Protein AF-A0A1Y3URA4-F1 (afdb_monomer_lite)

Foldseek 3Di:
DPDPCPPPDQWDADPVRDIFGFPDFPDWDDDVQWIWTFTDTPNDTFIKIWHQDDPVGIDIDGDDDDPPPPPPPPPPPDDDPDD

Secondary structure (DSSP, 8-state):
----STTS-SEEE-TTS-EEE--EEEEEEEETTEEEEEEEETTEEEEEEEESSSTTSSEEEE---------------------

Structure (mmCIF, N/CA/C/O backbone):
data_AF-A0A1Y3URA4-F1
#
_entry.id   AF-A0A1Y3URA4-F1
#
loop_
_atom_site.group_PDB
_atom_site.id
_atom_site.type_symbol
_atom_site.label_atom_id
_atom_site.label_alt_id
_atom_site.label_comp_id
_atom_site.label_asym_id
_atom_site.label_entity_id
_atom_site.label_seq_id
_atom_site.pdbx_PDB_ins_code
_atom_site.Cartn_x
_atom_site.Cartn_y
_atom_site.Cartn_z
_atom_site.occupancy
_atom_site.B_iso_or_equiv
_atom_site.auth_seq_id
_atom_site.auth_comp_id
_atom_site.auth_asym_id
_atom_site.auth_atom_id
_atom_site.pdbx_PDB_model_num
ATOM 1 N N . MET A 1 1 ? 5.821 5.347 -17.557 1.00 55.97 1 MET A N 1
ATOM 2 C CA . MET A 1 1 ? 5.097 6.413 -16.830 1.00 55.97 1 MET A CA 1
ATOM 3 C C . MET A 1 1 ? 5.279 6.207 -15.336 1.00 55.97 1 MET A C 1
ATOM 5 O O . MET A 1 1 ? 5.343 5.060 -14.912 1.00 55.97 1 MET A O 1
ATOM 9 N N . ALA A 1 2 ? 5.393 7.282 -14.555 1.00 62.34 2 ALA A N 1
ATOM 10 C CA . ALA A 1 2 ? 5.318 7.181 -13.099 1.00 62.34 2 ALA A CA 1
ATOM 11 C C . ALA A 1 2 ? 3.858 6.910 -12.682 1.00 62.34 2 ALA A C 1
ATOM 13 O O . ALA A 1 2 ? 2.970 7.497 -13.299 1.00 62.34 2 ALA A O 1
ATOM 14 N N . PRO A 1 3 ? 3.601 6.079 -11.657 1.00 66.88 3 PRO A N 1
ATOM 15 C CA . PRO A 1 3 ? 2.285 5.925 -11.050 1.00 66.88 3 PRO A CA 1
ATOM 16 C C . PRO A 1 3 ? 1.675 7.278 -10.730 1.00 66.88 3 PRO A C 1
ATOM 18 O O . PRO A 1 3 ? 2.305 8.078 -10.038 1.00 66.88 3 PRO A O 1
ATOM 21 N N . ASP A 1 4 ? 0.462 7.551 -11.191 1.00 68.31 4 ASP A N 1
ATOM 22 C CA . ASP A 1 4 ? -0.320 8.720 -10.775 1.00 68.31 4 ASP A CA 1
ATOM 23 C C . ASP A 1 4 ? -1.061 8.475 -9.438 1.00 68.31 4 ASP A C 1
ATOM 25 O O . ASP A 1 4 ? -1.439 9.420 -8.755 1.00 68.31 4 ASP A O 1
ATOM 29 N N . GLY A 1 5 ? -1.143 7.213 -9.003 1.00 61.59 5 GLY A N 1
ATOM 30 C CA . GLY A 1 5 ? -1.849 6.779 -7.798 1.00 61.59 5 GLY A CA 1
ATOM 31 C C . GLY A 1 5 ? -3.253 6.238 -8.074 1.00 61.59 5 GLY A C 1
ATOM 32 O O . GLY A 1 5 ? -3.823 5.619 -7.180 1.00 61.59 5 GLY A O 1
ATOM 33 N N . THR A 1 6 ? -3.778 6.378 -9.297 1.00 69.44 6 THR A N 1
ATOM 34 C CA . THR A 1 6 ? -5.058 5.767 -9.713 1.00 69.44 6 THR A CA 1
ATOM 35 C C . THR A 1 6 ? -4.974 4.244 -9.812 1.00 69.44 6 THR A C 1
ATOM 37 O O . THR A 1 6 ? -5.967 3.547 -9.663 1.00 69.44 6 THR A O 1
ATOM 40 N N . GLU A 1 7 ? -3.764 3.718 -9.989 1.00 75.56 7 GLU A N 1
ATOM 41 C CA . GLU A 1 7 ? -3.457 2.286 -9.977 1.00 75.56 7 GLU A CA 1
ATOM 42 C C . GLU A 1 7 ? -3.350 1.670 -8.573 1.00 75.56 7 GLU A C 1
ATOM 44 O O . GLU A 1 7 ? -3.085 0.471 -8.450 1.00 75.56 7 GLU A O 1
ATOM 49 N N . THR A 1 8 ? -3.484 2.477 -7.515 1.00 79.25 8 THR A N 1
ATOM 50 C CA . THR A 1 8 ? -3.416 1.965 -6.144 1.00 79.25 8 THR A CA 1
ATOM 51 C C . THR A 1 8 ? -4.627 1.062 -5.902 1.00 79.25 8 THR A C 1
ATOM 53 O O . THR A 1 8 ? -5.747 1.486 -6.184 1.00 79.25 8 THR A O 1
ATOM 56 N N . PRO A 1 9 ? -4.448 -0.164 -5.381 1.00 82.19 9 PRO A N 1
ATOM 57 C CA . PRO A 1 9 ? -5.573 -1.028 -5.053 1.00 82.19 9 PRO A CA 1
ATOM 58 C C . PRO A 1 9 ? -6.514 -0.347 -4.054 1.00 82.19 9 PRO A C 1
ATOM 60 O O . PRO A 1 9 ? -6.069 0.334 -3.133 1.00 82.19 9 PRO A O 1
ATOM 63 N N . GLU A 1 10 ? -7.819 -0.570 -4.202 1.00 86.06 10 GLU A N 1
ATOM 64 C CA . GLU A 1 10 ? -8.819 -0.048 -3.258 1.00 86.06 10 GLU A CA 1
ATOM 65 C C . GLU A 1 10 ? -8.774 -0.772 -1.905 1.00 86.06 10 GLU A C 1
ATOM 67 O O . GLU A 1 10 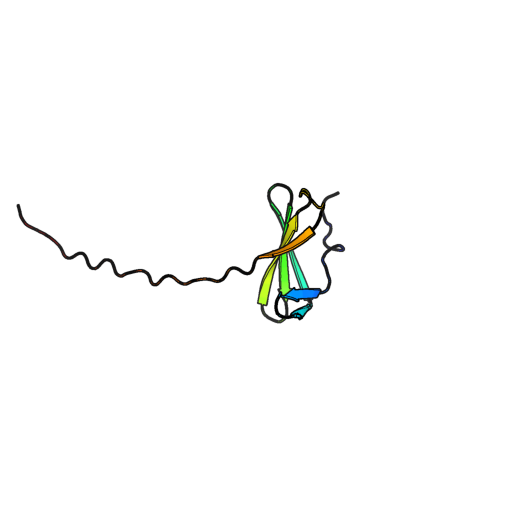? -9.171 -0.220 -0.877 1.00 86.06 10 GLU A O 1
ATOM 72 N N . VAL A 1 11 ? -8.306 -2.024 -1.900 1.00 86.31 11 VAL A N 1
ATOM 73 C CA . VAL A 1 11 ? -8.306 -2.905 -0.731 1.00 86.31 11 VAL A CA 1
ATOM 74 C C . VAL A 1 11 ? -6.988 -3.670 -0.640 1.00 86.31 11 VAL A C 1
ATOM 76 O O . VAL A 1 11 ? -6.470 -4.174 -1.635 1.00 86.31 11 VAL A O 1
ATOM 79 N N . VAL A 1 12 ? -6.473 -3.800 0.580 1.00 83.38 12 VAL A N 1
ATOM 80 C CA . VAL A 1 12 ? -5.359 -4.678 0.942 1.00 83.38 12 VAL A CA 1
ATOM 81 C C . VAL A 1 12 ? -5.912 -5.882 1.695 1.00 83.38 12 VAL A C 1
ATOM 83 O O . VAL A 1 12 ? -6.593 -5.723 2.706 1.00 83.38 12 VAL A O 1
ATOM 86 N N . MET A 1 13 ? -5.581 -7.088 1.237 1.00 83.25 13 MET A N 1
ATOM 87 C CA . MET A 1 13 ? -5.829 -8.323 1.980 1.00 83.25 13 MET A CA 1
ATOM 88 C C . MET A 1 13 ? -4.578 -8.720 2.765 1.00 83.25 13 MET A C 1
ATOM 90 O O . MET A 1 13 ? -3.481 -8.765 2.206 1.00 83.25 13 MET A O 1
ATOM 94 N N . LEU A 1 14 ? -4.734 -9.015 4.052 1.00 78.38 14 LEU A N 1
ATOM 95 C CA . LEU A 1 14 ? -3.679 -9.605 4.870 1.00 78.38 14 LEU A CA 1
ATOM 96 C C . LEU A 1 14 ? -3.651 -11.135 4.721 1.00 78.38 14 LEU A C 1
ATOM 98 O O . LEU A 1 14 ? -4.662 -11.733 4.353 1.00 78.38 14 LEU A O 1
ATOM 102 N N . PRO A 1 15 ? -2.529 -11.801 5.059 1.00 76.00 15 PRO A N 1
ATOM 103 C CA . PRO A 1 15 ? -2.422 -13.262 4.974 1.00 76.00 15 PRO A CA 1
ATOM 104 C C . PRO A 1 15 ? -3.445 -14.036 5.819 1.00 76.00 15 PRO A C 1
ATOM 106 O O . PRO A 1 15 ? -3.733 -15.189 5.522 1.00 76.00 15 PRO A O 1
ATOM 109 N N . ASP A 1 16 ? -3.994 -13.414 6.864 1.00 81.69 16 ASP A N 1
ATOM 110 C CA . ASP A 1 16 ? -5.048 -13.987 7.711 1.00 81.69 16 ASP A CA 1
ATOM 111 C C . ASP A 1 16 ? -6.466 -13.821 7.126 1.00 81.69 16 ASP A C 1
ATOM 113 O O . ASP A 1 16 ? -7.451 -14.159 7.780 1.00 81.69 16 ASP A O 1
ATOM 117 N N . GLY A 1 17 ? -6.580 -13.299 5.901 1.00 81.75 17 GLY A N 1
ATOM 118 C CA . GLY A 1 17 ? -7.838 -13.101 5.186 1.00 81.75 17 GLY A CA 1
ATOM 119 C C . GLY A 1 17 ? -8.553 -11.788 5.509 1.00 81.75 17 GLY A C 1
ATOM 120 O O . GLY A 1 17 ? -9.577 -11.492 4.892 1.00 81.75 17 GLY A O 1
ATOM 121 N N . ARG A 1 18 ? -8.039 -10.964 6.433 1.00 84.75 18 ARG A N 1
ATOM 122 C CA . ARG A 1 18 ? -8.644 -9.656 6.721 1.00 84.75 18 ARG A CA 1
ATOM 123 C C . ARG A 1 18 ? -8.456 -8.693 5.554 1.00 84.75 18 ARG A C 1
ATOM 125 O O . ARG A 1 18 ? -7.367 -8.579 4.996 1.00 84.75 18 ARG A O 1
ATOM 132 N N . LEU A 1 19 ? -9.520 -7.963 5.233 1.00 87.69 19 LEU A N 1
ATOM 133 C CA . LEU A 1 19 ? -9.556 -6.950 4.182 1.00 87.69 19 LEU A CA 1
ATOM 134 C C . LEU A 1 19 ? -9.555 -5.549 4.789 1.00 87.69 19 LEU A C 1
ATOM 136 O O . LEU A 1 19 ? -10.347 -5.248 5.679 1.00 87.69 19 LEU A O 1
ATOM 140 N N . PHE A 1 20 ? -8.695 -4.685 4.263 1.00 85.88 20 PHE A N 1
ATOM 141 C CA . PHE A 1 20 ? -8.552 -3.301 4.686 1.00 85.88 20 PHE A CA 1
ATOM 142 C C . PHE A 1 20 ? -8.721 -2.376 3.493 1.00 85.88 20 PHE A C 1
ATOM 144 O O . PHE A 1 20 ? -7.936 -2.427 2.547 1.00 85.88 20 PHE A O 1
ATOM 151 N N . ARG A 1 21 ? -9.741 -1.521 3.537 1.00 90.06 21 ARG A N 1
ATOM 152 C CA . ARG A 1 21 ? -9.953 -0.509 2.505 1.00 90.06 21 ARG A CA 1
ATOM 153 C C . ARG A 1 21 ? -8.933 0.614 2.666 1.00 90.06 21 ARG A C 1
ATOM 155 O O . ARG A 1 21 ? -8.743 1.118 3.771 1.00 90.06 21 ARG A O 1
ATOM 162 N N . ILE A 1 22 ? -8.306 1.009 1.565 1.00 88.94 22 ILE A N 1
ATOM 163 C CA . ILE A 1 22 ? -7.492 2.219 1.513 1.00 88.94 22 ILE A CA 1
ATOM 164 C C . ILE A 1 22 ? -8.442 3.401 1.353 1.00 88.94 22 ILE A C 1
ATOM 166 O O . ILE A 1 22 ? -9.190 3.494 0.383 1.00 88.94 22 ILE A O 1
ATOM 170 N N . GLU A 1 23 ? -8.426 4.298 2.330 1.00 90.00 23 GLU A N 1
ATOM 171 C CA . GLU A 1 23 ? -9.274 5.489 2.333 1.00 90.00 23 GLU A CA 1
ATOM 172 C C . GLU A 1 23 ? -8.640 6.616 1.526 1.00 90.00 23 GLU A C 1
ATOM 174 O O . GLU A 1 23 ? -9.326 7.349 0.813 1.00 90.00 23 GLU A O 1
ATOM 179 N N . ARG A 1 24 ? -7.315 6.758 1.633 1.00 88.44 24 ARG A N 1
ATOM 180 C CA . ARG A 1 24 ? -6.573 7.833 0.979 1.00 88.44 24 ARG A CA 1
ATOM 181 C C . ARG A 1 24 ? -5.114 7.464 0.756 1.00 88.44 24 ARG A C 1
ATOM 183 O O . ARG A 1 24 ? -4.481 6.861 1.616 1.00 88.44 24 ARG A O 1
ATOM 190 N N . VAL A 1 25 ? -4.560 7.914 -0.368 1.00 88.75 25 VAL A N 1
ATOM 191 C CA . VAL A 1 25 ? -3.109 7.995 -0.584 1.00 88.75 25 VAL A CA 1
ATOM 192 C C . VAL A 1 25 ? -2.639 9.383 -0.149 1.00 88.75 25 VAL A C 1
ATOM 194 O O . VAL A 1 25 ? -3.088 10.394 -0.688 1.00 88.75 25 VAL A O 1
ATOM 197 N N . GLU A 1 26 ? -1.760 9.445 0.845 1.00 88.25 26 GLU A N 1
ATOM 198 C CA . GLU A 1 26 ? -1.251 10.707 1.393 1.00 88.25 26 GLU A CA 1
ATOM 199 C C . GLU A 1 26 ? -0.025 11.210 0.639 1.00 88.25 26 GLU A C 1
ATOM 201 O O . GLU A 1 26 ? 0.118 12.402 0.377 1.00 88.25 26 GLU A O 1
ATOM 206 N N . SER A 1 27 ? 0.880 10.299 0.289 1.00 88.06 27 SER A N 1
ATOM 207 C CA . SER A 1 27 ? 2.094 10.640 -0.440 1.00 88.06 27 SER A CA 1
ATOM 208 C C . SER A 1 27 ? 2.632 9.442 -1.207 1.00 88.06 27 SER A C 1
ATOM 210 O O . SER A 1 27 ? 2.255 8.293 -0.964 1.00 88.06 27 SER A O 1
ATOM 212 N N . ARG A 1 28 ? 3.540 9.720 -2.142 1.00 88.69 28 ARG A N 1
ATOM 213 C CA . ARG A 1 28 ? 4.251 8.704 -2.912 1.00 88.69 28 ARG A CA 1
ATOM 214 C C . ARG A 1 28 ? 5.707 9.097 -3.092 1.00 88.69 28 ARG A C 1
ATOM 216 O O . ARG A 1 28 ? 6.027 10.277 -3.244 1.00 88.69 28 ARG A O 1
ATOM 223 N N . ARG A 1 29 ? 6.583 8.103 -3.160 1.00 89.12 29 ARG A N 1
ATOM 224 C CA . ARG A 1 29 ? 8.016 8.293 -3.379 1.00 89.12 29 ARG A CA 1
ATOM 225 C C . ARG A 1 29 ? 8.576 7.171 -4.243 1.00 89.12 29 ARG A C 1
ATOM 227 O O . ARG A 1 29 ? 8.278 6.005 -4.007 1.00 89.12 29 ARG A O 1
ATOM 234 N N . ARG A 1 30 ? 9.426 7.509 -5.217 1.00 87.56 30 ARG A N 1
ATOM 235 C CA . ARG A 1 30 ? 10.231 6.519 -5.953 1.00 87.56 30 ARG A CA 1
ATOM 236 C C . ARG A 1 30 ? 11.292 5.936 -5.016 1.00 87.56 30 ARG A C 1
ATOM 238 O O . ARG A 1 30 ? 12.012 6.695 -4.366 1.00 87.56 30 ARG A O 1
ATOM 245 N N . VAL A 1 31 ? 11.404 4.612 -4.962 1.00 86.94 31 VAL A N 1
ATOM 246 C CA . VAL A 1 31 ? 12.421 3.910 -4.167 1.00 86.94 31 VAL A CA 1
ATOM 247 C C . VAL A 1 31 ? 13.011 2.791 -5.019 1.00 86.94 31 VAL A C 1
ATOM 249 O O . VAL A 1 31 ? 12.326 1.809 -5.297 1.00 86.94 31 VAL A O 1
ATOM 252 N N . GLY A 1 32 ? 14.263 2.961 -5.457 1.00 84.69 32 GLY A N 1
ATOM 253 C CA . GLY A 1 32 ? 14.918 2.039 -6.391 1.00 84.69 32 GLY A CA 1
ATOM 254 C C . GLY A 1 32 ? 14.073 1.819 -7.649 1.00 84.69 32 GLY A C 1
ATOM 255 O O . GLY A 1 32 ? 13.634 2.779 -8.291 1.00 84.69 32 GLY A O 1
ATOM 256 N N . ASP A 1 33 ? 13.779 0.553 -7.937 1.00 85.00 33 ASP A N 1
ATOM 257 C CA . ASP A 1 33 ? 12.953 0.146 -9.076 1.00 85.00 33 ASP A CA 1
ATOM 258 C C . ASP A 1 33 ? 11.440 0.195 -8.804 1.00 85.00 33 ASP A C 1
ATOM 260 O O . ASP A 1 33 ? 10.628 -0.049 -9.700 1.00 85.00 33 ASP A O 1
ATOM 264 N N . GLY A 1 34 ? 11.024 0.597 -7.602 1.00 87.88 34 GLY A N 1
ATOM 265 C CA . GLY A 1 34 ? 9.630 0.636 -7.170 1.00 87.88 34 GLY A CA 1
ATOM 266 C C . GLY A 1 34 ? 9.143 2.001 -6.683 1.00 87.88 34 GLY A C 1
ATOM 267 O O . GLY A 1 34 ? 9.760 3.047 -6.902 1.00 87.88 34 GLY A O 1
ATOM 268 N N . TYR A 1 35 ? 7.989 1.985 -6.029 1.00 88.50 35 TYR A N 1
ATOM 269 C CA . TYR A 1 35 ? 7.364 3.129 -5.378 1.00 88.50 35 TYR A CA 1
ATOM 270 C C . TYR A 1 35 ? 6.859 2.732 -3.993 1.00 88.50 35 TYR A C 1
ATOM 272 O O . TYR A 1 35 ? 6.324 1.643 -3.807 1.00 88.50 35 TYR A O 1
ATOM 280 N N . ALA A 1 36 ? 7.014 3.640 -3.037 1.00 89.25 36 ALA A N 1
ATOM 281 C CA . ALA A 1 36 ? 6.397 3.567 -1.724 1.00 89.25 36 ALA A CA 1
ATOM 282 C C . ALA A 1 36 ? 5.254 4.583 -1.661 1.00 89.25 36 ALA A C 1
ATOM 284 O O . ALA A 1 36 ? 5.448 5.748 -2.020 1.00 89.25 36 ALA A O 1
ATOM 285 N N . PHE A 1 37 ? 4.090 4.147 -1.196 1.00 89.06 37 PHE A N 1
ATOM 286 C CA . PHE A 1 37 ? 2.890 4.955 -1.025 1.00 89.06 37 PHE A CA 1
ATOM 287 C C . PHE A 1 37 ? 2.518 4.977 0.452 1.00 89.06 37 PHE A C 1
ATOM 289 O O . PHE A 1 37 ? 2.325 3.919 1.051 1.00 89.06 37 PHE A O 1
ATOM 296 N N . SER A 1 38 ? 2.401 6.166 1.035 1.00 88.88 38 SER A N 1
ATOM 297 C CA . SER A 1 38 ? 1.778 6.317 2.351 1.00 88.88 38 SER A CA 1
ATOM 298 C C . SER A 1 38 ? 0.269 6.305 2.167 1.00 88.88 38 SER A C 1
ATOM 300 O O . SER A 1 38 ? -0.262 7.139 1.430 1.00 88.88 38 SER A O 1
ATOM 302 N N . VAL A 1 39 ? -0.408 5.357 2.807 1.00 87.62 39 VAL A N 1
ATOM 303 C CA . VAL A 1 39 ? -1.853 5.154 2.682 1.00 87.62 39 VAL A CA 1
ATOM 304 C C . VAL A 1 39 ? -2.521 5.168 4.050 1.00 87.62 39 VAL A C 1
ATOM 306 O O . VAL A 1 39 ? -1.971 4.639 5.017 1.00 87.62 39 VAL A O 1
ATOM 309 N N . LEU A 1 40 ? -3.709 5.760 4.114 1.00 86.38 40 LEU A N 1
ATOM 310 C CA . LEU A 1 40 ? -4.574 5.772 5.285 1.00 86.38 40 LEU A CA 1
ATOM 311 C C . LEU A 1 40 ? -5.569 4.610 5.205 1.00 86.38 40 LEU A C 1
ATOM 313 O O . LEU A 1 40 ? -6.241 4.426 4.187 1.00 86.38 40 LEU A O 1
ATOM 317 N N . ILE A 1 41 ? -5.658 3.844 6.287 1.00 85.38 41 ILE A N 1
ATOM 318 C CA . ILE A 1 41 ? -6.609 2.751 6.488 1.00 85.38 41 ILE A CA 1
ATOM 319 C C . ILE A 1 41 ? -7.260 2.969 7.857 1.00 85.38 41 ILE A C 1
ATOM 321 O O . ILE 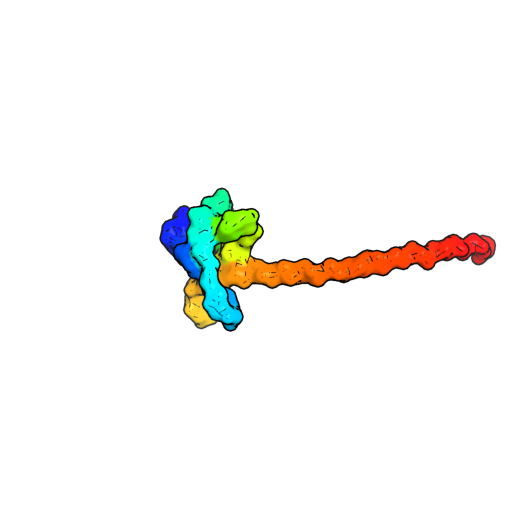A 1 41 ? -6.600 2.811 8.891 1.00 85.38 41 ILE A O 1
ATOM 325 N N . GLY A 1 42 ? -8.543 3.338 7.892 1.00 83.75 42 GLY A N 1
ATOM 326 C CA . GLY A 1 42 ? -9.176 3.800 9.125 1.00 83.75 42 GLY A CA 1
ATOM 327 C C . GLY A 1 42 ? -8.405 4.982 9.717 1.00 83.75 42 GLY A C 1
ATOM 328 O O . GLY A 1 42 ? -8.149 5.981 9.058 1.00 83.75 42 GLY A O 1
ATOM 329 N N . SER A 1 43 ? -7.958 4.845 10.964 1.00 82.12 43 SER A N 1
ATOM 330 C CA . SER A 1 43 ? -7.131 5.847 11.653 1.00 82.12 43 SER A CA 1
ATOM 331 C C . SER A 1 43 ? -5.615 5.628 11.531 1.00 82.12 43 SER A C 1
ATOM 333 O O . SER A 1 43 ? -4.848 6.330 12.190 1.00 82.12 43 SER A O 1
ATOM 335 N N . HIS A 1 44 ? -5.161 4.648 10.743 1.00 83.06 44 HIS A N 1
ATOM 336 C CA . HIS A 1 44 ? -3.755 4.242 10.698 1.00 83.06 44 HIS A CA 1
ATOM 337 C C . HIS A 1 44 ? -3.111 4.564 9.351 1.00 83.06 44 HIS A C 1
ATOM 339 O O . HIS A 1 44 ? -3.615 4.172 8.298 1.00 83.06 44 HIS A O 1
ATOM 345 N N . VAL A 1 45 ? -1.946 5.213 9.393 1.00 8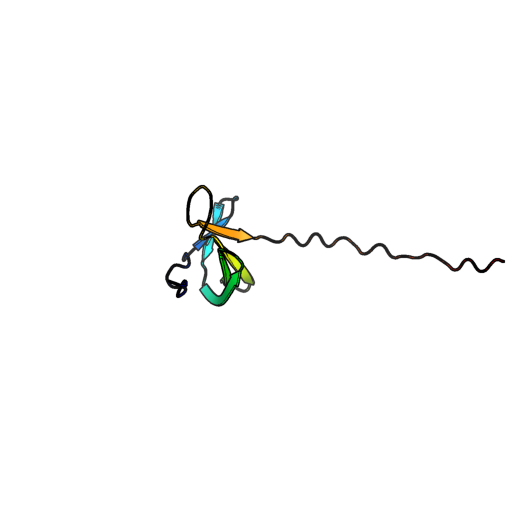5.88 45 VAL A N 1
ATOM 346 C CA . VAL A 1 45 ? -1.101 5.428 8.213 1.00 85.88 45 VAL A CA 1
ATOM 347 C C . VAL A 1 45 ? -0.103 4.280 8.093 1.00 85.88 45 VAL A C 1
ATOM 349 O O . VAL A 1 45 ? 0.605 3.954 9.045 1.00 85.88 45 VAL A O 1
ATOM 352 N N . THR A 1 46 ? -0.033 3.665 6.914 1.00 85.56 46 THR A N 1
ATOM 353 C CA . THR A 1 46 ? 0.906 2.579 6.600 1.00 85.56 46 THR A CA 1
ATOM 354 C C . THR A 1 46 ? 1.563 2.785 5.236 1.00 85.56 46 THR A C 1
ATOM 356 O O . THR A 1 46 ? 1.249 3.730 4.513 1.00 85.56 46 THR A O 1
ATOM 359 N N . THR A 1 47 ? 2.512 1.918 4.878 1.00 87.44 47 THR A N 1
ATOM 360 C CA . THR A 1 47 ? 3.226 1.979 3.599 1.00 87.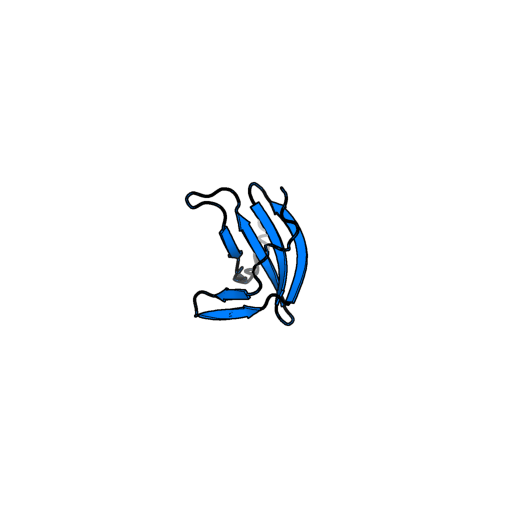44 47 THR A CA 1
ATOM 361 C C . THR A 1 47 ? 2.875 0.796 2.706 1.00 87.44 47 THR A C 1
ATOM 363 O O . THR A 1 47 ? 3.166 -0.361 3.022 1.00 87.44 47 THR A O 1
ATOM 366 N N . LEU A 1 48 ? 2.311 1.113 1.546 1.00 88.06 48 LEU A N 1
ATOM 367 C CA . LEU A 1 48 ? 2.080 0.189 0.448 1.00 88.06 48 LEU A CA 1
ATOM 368 C C . LEU A 1 48 ? 3.213 0.318 -0.577 1.00 88.06 48 LEU A C 1
ATOM 370 O O . LEU A 1 48 ? 3.585 1.421 -0.975 1.00 88.06 48 LEU A O 1
ATOM 374 N N . TRP A 1 49 ? 3.762 -0.807 -1.016 1.00 87.81 49 TRP A N 1
ATOM 375 C CA . TRP A 1 49 ? 4.875 -0.857 -1.955 1.00 87.81 49 TRP A CA 1
ATOM 376 C C . TRP A 1 49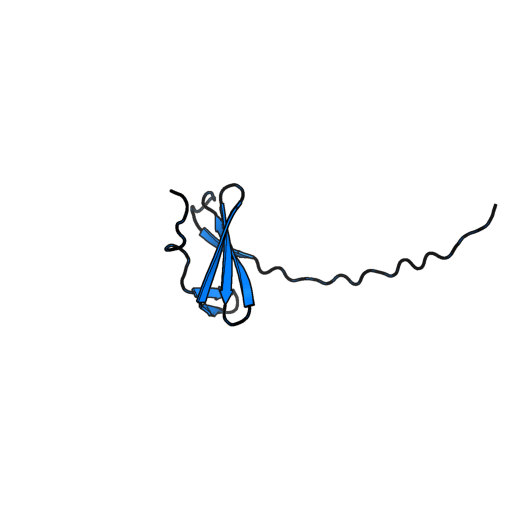 ? 4.424 -1.388 -3.305 1.00 87.81 49 TRP A C 1
ATOM 378 O O . TRP A 1 49 ? 3.711 -2.388 -3.383 1.00 87.81 49 TRP A O 1
ATOM 388 N N . LYS A 1 50 ? 4.893 -0.733 -4.366 1.00 86.69 50 LYS A N 1
ATOM 389 C CA . LYS A 1 50 ? 4.790 -1.211 -5.740 1.00 86.69 50 LYS A CA 1
ATOM 390 C C . LYS A 1 50 ? 6.178 -1.487 -6.287 1.00 86.69 50 LYS A C 1
ATOM 392 O O . LYS A 1 50 ? 6.966 -0.562 -6.474 1.00 86.69 50 LYS A O 1
ATOM 397 N N . GLU A 1 51 ? 6.470 -2.737 -6.589 1.00 85.69 51 GLU A N 1
ATOM 398 C CA . GLU A 1 51 ? 7.673 -3.119 -7.325 1.00 85.69 51 GLU A CA 1
ATOM 399 C C . GLU A 1 51 ? 7.341 -3.142 -8.818 1.00 85.69 51 GLU A C 1
ATOM 401 O O . GLU A 1 51 ? 6.309 -3.689 -9.206 1.00 85.69 51 GLU A O 1
ATOM 406 N N . LEU A 1 52 ? 8.168 -2.502 -9.655 1.00 80.56 52 LEU A N 1
ATOM 407 C CA . LEU A 1 52 ? 7.977 -2.526 -11.113 1.00 80.56 52 LEU A CA 1
ATOM 408 C C . LEU A 1 52 ? 8.810 -3.608 -11.801 1.00 80.56 52 LEU A C 1
ATOM 410 O O . LEU A 1 52 ? 8.442 -4.058 -12.883 1.00 80.56 52 LEU A O 1
ATOM 414 N N . CYS A 1 53 ? 9.916 -4.008 -11.178 1.00 70.38 53 CYS A N 1
ATOM 415 C CA . CYS A 1 53 ? 10.883 -4.945 -11.728 1.00 70.38 53 CYS A CA 1
ATOM 416 C C . CYS A 1 53 ? 11.016 -6.118 -10.757 1.00 70.38 53 CYS A C 1
ATOM 418 O O . CYS A 1 53 ? 11.527 -5.951 -9.658 1.00 70.38 53 CYS A O 1
ATOM 420 N N . GLY A 1 54 ? 10.536 -7.294 -11.153 1.00 64.81 54 GLY A N 1
ATOM 421 C CA . GLY A 1 54 ? 10.602 -8.522 -10.367 1.00 64.81 54 GLY A CA 1
ATOM 422 C C . GLY A 1 54 ? 10.418 -9.737 -11.273 1.00 64.81 54 GLY A C 1
ATOM 423 O O . GLY A 1 54 ? 9.937 -9.601 -12.397 1.00 64.81 54 GLY A O 1
ATOM 424 N N . TRP A 1 55 ? 10.783 -10.927 -10.791 1.00 63.75 55 TRP A N 1
ATOM 425 C CA . TRP A 1 55 ? 10.745 -12.176 -11.574 1.00 63.75 55 TRP A CA 1
ATOM 426 C C . TRP A 1 55 ? 9.358 -12.502 -12.155 1.00 63.75 55 TRP A C 1
ATOM 428 O O . TRP A 1 55 ? 9.259 -13.194 -13.161 1.00 63.75 55 TRP A O 1
ATOM 438 N N . SER A 1 56 ? 8.292 -11.979 -11.545 1.00 73.19 56 SER A N 1
ATOM 439 C CA . SER A 1 56 ? 6.897 -12.162 -11.957 1.00 73.19 56 SER A CA 1
ATOM 440 C C . SER A 1 56 ? 6.232 -10.879 -12.485 1.00 73.19 56 SER A C 1
ATOM 442 O O . SER A 1 56 ? 5.010 -10.826 -12.579 1.00 73.19 56 SER A O 1
ATOM 444 N N . GLY A 1 57 ? 7.007 -9.834 -12.803 1.00 74.25 57 GLY A N 1
ATOM 445 C CA . GLY A 1 57 ? 6.484 -8.533 -13.237 1.00 74.25 57 GLY A CA 1
ATOM 446 C C . GLY A 1 57 ? 6.019 -7.621 -12.087 1.00 74.25 57 GLY A C 1
ATOM 447 O O . GLY A 1 57 ? 6.339 -7.884 -10.923 1.00 74.25 57 GLY A O 1
ATOM 448 N N . PRO A 1 58 ? 5.302 -6.520 -12.398 1.00 75.94 58 PRO A N 1
ATOM 449 C CA . PRO A 1 58 ? 4.889 -5.536 -11.403 1.00 75.94 58 PRO A CA 1
ATOM 450 C C . PRO A 1 58 ? 3.935 -6.112 -10.353 1.00 75.94 58 PRO A C 1
ATOM 452 O O . PRO A 1 58 ? 2.966 -6.787 -10.697 1.00 75.94 58 PRO A O 1
ATOM 455 N N . ARG A 1 59 ? 4.161 -5.802 -9.071 1.00 79.12 59 ARG A N 1
ATOM 456 C CA . ARG A 1 59 ? 3.320 -6.292 -7.965 1.00 79.12 59 ARG A CA 1
ATOM 457 C C . ARG A 1 59 ? 3.197 -5.299 -6.818 1.00 79.12 59 ARG A C 1
ATOM 459 O O . ARG A 1 59 ? 4.091 -4.486 -6.578 1.00 79.12 59 ARG A O 1
ATOM 466 N N . TRP A 1 60 ? 2.093 -5.424 -6.088 1.00 79.94 60 TRP A N 1
ATOM 467 C CA . TRP A 1 60 ? 1.803 -4.671 -4.873 1.00 79.94 60 TRP A CA 1
ATOM 468 C C . TRP A 1 60 ? 2.037 -5.536 -3.637 1.00 79.94 60 TRP A C 1
ATOM 470 O O . TRP A 1 60 ? 1.644 -6.701 -3.613 1.00 79.94 60 TRP A O 1
ATOM 480 N N . PHE A 1 61 ? 2.647 -4.973 -2.598 1.00 78.00 61 PHE A N 1
ATOM 481 C CA . PHE A 1 61 ? 2.772 -5.628 -1.298 1.00 78.00 61 PHE A CA 1
ATOM 482 C C . PHE A 1 61 ? 2.809 -4.607 -0.163 1.00 78.00 61 PHE A C 1
ATOM 484 O O . PHE A 1 61 ? 3.272 -3.480 -0.323 1.00 78.00 61 PHE A O 1
ATOM 491 N N . VAL A 1 62 ? 2.333 -5.007 1.013 1.00 74.81 62 VAL A N 1
ATOM 492 C CA . VAL A 1 62 ? 2.411 -4.191 2.228 1.00 74.81 62 VAL A CA 1
ATOM 493 C C . VAL A 1 62 ? 3.534 -4.718 3.103 1.00 74.81 62 VAL A C 1
ATOM 495 O O . VAL A 1 62 ? 3.615 -5.915 3.371 1.00 74.81 62 VAL A O 1
ATOM 498 N N . VAL A 1 63 ? 4.403 -3.821 3.566 1.00 69.62 63 VAL A N 1
ATOM 499 C CA . VAL A 1 63 ? 5.445 -4.176 4.533 1.00 69.62 63 VAL A CA 1
ATOM 500 C C . VAL A 1 63 ? 4.908 -3.891 5.927 1.00 69.62 63 VAL A C 1
ATOM 502 O O . VAL A 1 63 ? 4.937 -2.756 6.400 1.00 69.62 63 VAL A O 1
ATOM 505 N N . LEU A 1 64 ? 4.431 -4.937 6.597 1.00 64.06 64 LEU A N 1
ATOM 506 C CA . LEU A 1 64 ? 4.084 -4.876 8.012 1.00 64.06 64 LEU A CA 1
ATOM 507 C C . LEU A 1 64 ? 5.381 -4.905 8.828 1.00 64.06 64 LEU A C 1
ATOM 509 O O . LEU A 1 64 ? 5.949 -5.967 9.083 1.00 64.06 64 LEU A O 1
ATOM 5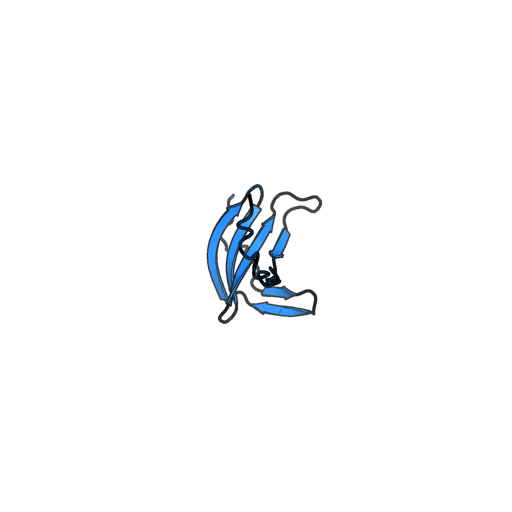13 N N . ARG A 1 65 ? 5.893 -3.737 9.229 1.00 57.94 65 ARG A N 1
ATOM 514 C CA . ARG A 1 65 ? 6.982 -3.693 10.210 1.00 57.94 65 ARG A CA 1
ATOM 515 C C . ARG A 1 65 ? 6.408 -4.065 11.575 1.00 57.94 65 ARG A C 1
ATOM 517 O O . ARG A 1 65 ? 5.789 -3.238 12.233 1.00 57.94 65 ARG A O 1
ATOM 524 N N . HIS A 1 66 ? 6.630 -5.301 12.016 1.00 47.44 66 HIS A N 1
ATOM 525 C CA . HIS A 1 66 ? 6.564 -5.609 13.440 1.00 47.44 66 HIS A CA 1
ATOM 526 C C . HIS A 1 66 ? 7.692 -4.828 14.118 1.00 47.44 66 HIS A C 1
ATOM 528 O O . HIS A 1 66 ? 8.861 -5.199 13.998 1.00 47.44 66 HIS A O 1
ATOM 534 N N . GLU A 1 67 ? 7.373 -3.755 14.838 1.00 43.66 67 GLU A N 1
ATOM 535 C CA . GLU A 1 67 ? 8.291 -3.258 15.856 1.00 43.66 67 GLU A CA 1
ATOM 536 C C . GLU A 1 67 ? 8.424 -4.350 16.926 1.00 43.66 67 GLU A C 1
ATOM 538 O O . GLU A 1 67 ? 7.681 -4.391 17.905 1.00 43.66 67 GLU A O 1
ATOM 543 N N . ARG A 1 68 ? 9.393 -5.260 16.775 1.00 44.56 68 ARG A N 1
ATOM 544 C CA . ARG A 1 68 ? 9.995 -5.864 17.962 1.00 44.56 68 ARG A CA 1
ATOM 545 C C . ARG A 1 68 ? 10.737 -4.729 18.650 1.00 44.56 68 ARG A C 1
ATOM 547 O O . ARG A 1 68 ? 11.887 -4.452 18.319 1.00 44.56 68 ARG A O 1
ATOM 554 N N . ARG A 1 69 ? 10.073 -4.051 19.590 1.00 42.66 69 ARG A N 1
ATOM 555 C CA . ARG A 1 69 ? 10.770 -3.274 20.616 1.00 42.66 69 ARG A CA 1
ATOM 556 C C . ARG A 1 69 ? 11.699 -4.247 21.334 1.00 42.66 69 ARG A C 1
ATOM 558 O O . ARG A 1 69 ? 11.264 -4.993 22.203 1.00 42.66 69 ARG A O 1
ATOM 565 N N . VAL A 1 70 ? 12.960 -4.290 20.922 1.00 48.44 70 VAL A N 1
ATOM 566 C CA . VAL A 1 70 ? 14.015 -4.902 21.723 1.00 48.44 70 VAL A CA 1
ATOM 567 C C . VAL A 1 70 ? 14.157 -3.988 22.941 1.00 48.44 70 VAL A C 1
ATOM 569 O O . VAL A 1 70 ? 14.433 -2.800 22.748 1.00 48.44 70 VAL A O 1
ATOM 572 N N . PRO A 1 71 ? 13.914 -4.463 24.176 1.00 43.50 71 PRO A N 1
ATOM 573 C CA . PRO A 1 71 ? 14.198 -3.662 25.354 1.00 43.50 71 PRO A CA 1
ATOM 574 C C . PRO A 1 71 ? 15.673 -3.279 25.300 1.00 43.50 71 PRO A C 1
ATOM 576 O O . PRO A 1 71 ? 16.542 -4.142 25.160 1.00 43.50 71 PRO A O 1
ATOM 579 N N . ARG A 1 72 ? 15.957 -1.978 25.350 1.00 47.81 72 ARG A N 1
ATOM 580 C CA . ARG A 1 72 ? 17.318 -1.473 25.500 1.00 47.81 72 ARG A CA 1
ATOM 581 C C . ARG A 1 72 ? 17.834 -2.031 26.823 1.00 47.81 72 ARG A C 1
ATOM 583 O O . ARG A 1 72 ? 17.404 -1.565 27.870 1.00 47.81 72 ARG A O 1
ATOM 590 N N . ALA A 1 73 ? 18.696 -3.045 26.770 1.00 54.47 73 ALA A N 1
ATOM 591 C CA . ALA A 1 73 ? 19.413 -3.508 27.946 1.00 54.47 73 ALA A CA 1
ATOM 592 C C . ALA A 1 73 ? 20.119 -2.293 28.560 1.00 54.47 73 ALA A C 1
ATOM 594 O O . ALA A 1 73 ? 20.930 -1.635 27.897 1.00 54.47 73 ALA A O 1
ATOM 595 N N . GLU A 1 74 ? 19.735 -1.947 29.786 1.00 48.06 74 GLU A N 1
ATOM 596 C CA . GLU A 1 74 ? 20.414 -0.937 30.581 1.00 48.06 74 GLU A CA 1
ATOM 597 C C . GLU A 1 74 ? 21.868 -1.370 30.724 1.00 48.06 74 GLU A C 1
ATOM 599 O O . GLU A 1 74 ? 22.192 -2.414 31.289 1.00 48.06 74 GLU A O 1
ATOM 604 N N . ARG A 1 75 ? 22.761 -0.582 30.133 1.00 47.41 75 ARG A N 1
ATOM 605 C CA . ARG A 1 75 ? 24.197 -0.771 30.259 1.00 47.41 75 ARG A CA 1
ATOM 606 C C . ARG A 1 75 ? 24.609 -0.221 31.622 1.00 47.41 75 ARG A C 1
ATOM 608 O O . ARG A 1 75 ? 25.211 0.842 31.699 1.00 47.41 75 ARG A O 1
ATOM 615 N N . THR A 1 76 ? 24.270 -0.934 32.691 1.00 53.84 76 THR A N 1
ATOM 616 C CA . THR A 1 76 ? 24.813 -0.682 34.030 1.00 53.84 76 THR A CA 1
ATOM 617 C C . THR A 1 76 ? 26.186 -1.342 34.103 1.00 53.84 76 THR A C 1
ATOM 619 O O . THR A 1 76 ? 26.360 -2.419 34.661 1.00 53.84 76 THR A O 1
ATOM 622 N N . GLY A 1 77 ? 27.161 -0.727 33.436 1.00 42.59 77 GLY A N 1
ATOM 623 C CA . GLY A 1 77 ? 28.575 -1.017 33.635 1.00 42.59 77 GLY A CA 1
ATOM 624 C C . GLY A 1 77 ? 29.117 0.016 34.603 1.00 42.59 77 GLY A C 1
ATOM 625 O O . GLY A 1 77 ? 29.460 1.114 34.180 1.00 42.59 77 GLY A O 1
ATOM 626 N N . ALA A 1 78 ? 29.093 -0.329 35.888 1.00 48.16 78 ALA A N 1
ATOM 627 C CA . ALA A 1 78 ? 29.689 0.449 36.956 1.00 48.16 78 ALA A CA 1
ATOM 628 C C . ALA A 1 78 ? 31.177 0.705 36.682 1.00 48.16 78 ALA A C 1
ATOM 630 O O . ALA A 1 78 ? 31.878 -0.159 36.149 1.00 48.16 78 ALA A O 1
ATOM 631 N N . ASP A 1 79 ? 31.618 1.895 37.079 1.00 51.25 79 ASP A N 1
ATOM 632 C CA . ASP A 1 79 ? 33.010 2.307 37.174 1.00 51.25 79 ASP A CA 1
ATOM 633 C C . ASP A 1 79 ? 33.911 1.176 37.689 1.00 51.25 79 ASP A C 1
ATOM 635 O O . ASP A 1 79 ? 33.695 0.593 38.754 1.00 51.25 79 ASP A O 1
ATOM 639 N N . HIS A 1 80 ? 34.975 0.898 36.943 1.00 41.78 80 HIS A N 1
ATOM 640 C CA . HIS A 1 80 ? 36.196 0.343 37.509 1.00 41.78 80 HIS A CA 1
ATOM 641 C C . HIS A 1 80 ? 37.265 1.424 37.445 1.00 41.78 80 HIS A C 1
ATOM 643 O O . HIS A 1 80 ? 38.059 1.505 36.511 1.00 41.78 80 HIS A O 1
ATOM 649 N N . ALA A 1 81 ? 37.252 2.271 38.472 1.00 43.97 81 ALA A N 1
ATOM 650 C CA . ALA A 1 81 ? 38.445 2.950 38.933 1.00 43.97 81 ALA A CA 1
ATOM 651 C C . ALA A 1 81 ? 39.329 1.912 39.641 1.00 43.97 81 ALA A C 1
ATOM 653 O O . ALA A 1 81 ? 39.025 1.514 40.763 1.00 43.97 81 ALA A O 1
ATOM 654 N N . ALA A 1 82 ? 40.386 1.453 38.971 1.00 41.66 82 ALA A N 1
ATOM 655 C CA . ALA A 1 82 ? 41.558 0.843 39.598 1.00 41.66 82 ALA A CA 1
ATOM 656 C C . ALA A 1 82 ? 42.684 0.690 38.563 1.00 41.66 82 ALA A C 1
ATOM 658 O O . ALA A 1 82 ? 42.668 -0.260 37.781 1.00 41.66 82 ALA A O 1
ATOM 659 N N . ALA A 1 83 ? 43.624 1.637 38.568 1.00 40.84 83 ALA A N 1
ATOM 660 C CA . ALA A 1 83 ? 45.079 1.435 38.492 1.00 40.84 83 ALA A CA 1
ATOM 661 C C . ALA A 1 83 ? 45.770 2.799 38.361 1.00 40.84 83 ALA A C 1
ATOM 663 O O . ALA A 1 83 ? 45.512 3.493 37.353 1.00 40.84 83 ALA A O 1
#

Radius of gyration: 20.05 Å; chains: 1; bounding box: 55×25×56 Å

Sequence (83 aa):
MAPDGTETPEVVMLPDGRLFRIERVESRRRVGDGYAFSVLIGSHVTTLWKELCGWSGPRWFVVLRHERRVPRAERTGADHAAA

pLDDT: mean 73.24, std 16.37, range [40.84, 90.06]